Protein AF-A0A6M0GFT5-F1 (afdb_monomer_lite)

pLDDT: mean 82.62, std 20.11, range [36.19, 98.38]

Secondary structure (DSSP, 8-state):
---HHHHHHHHHHHHHHGGG-S------SPPPHHHHHHHHHHHHH--EEEEEES-TT------TTEEEEEEESS-HHHHHHH-GGGTTSPPPP-SEE--TTT-TTSPTT-BSEEE-TTTGGG-SSHHHHHHHHHHHBPP-------------

Foldseek 3Di:
DDDPVNVVVVVVVVVVVVPPDDDDDDDPDPQDPVLVVQAVVQAVQAADEEEEEPCFQPHRDHDPRYHYAYEYLDFPVVVCVVCVVCVVGDTDGHPYNDDQQARVVAAFQQGQAYHYPPNLVVDPDSPSSVVNRNRRHHDDDDDDDPPPPPDD

Radius of gyration: 19.19 Å; chains: 1; bounding box: 30×41×63 Å

Sequence (152 aa):
MTSILERVTKKVKHLVAQNEQSPQVESTTPISPEQALRRQIAWHYLSGKGIEIGALHSPLEVPPHAQVHYVDRLSVAELRKQYPELAEHELVEVDIIDDGETLPSMADASVDFVIANHMIEHCQDPIGTIEHHLRVLKPVRFCAKPESFAQL

Structure (mmCIF, N/CA/C/O backbone):
data_AF-A0A6M0GFT5-F1
#
_entry.id   AF-A0A6M0GFT5-F1
#
loop_
_atom_site.group_PDB
_atom_site.id
_atom_site.type_symbol
_atom_site.label_atom_id
_atom_site.label_alt_id
_atom_site.label_comp_id
_atom_site.label_asym_id
_atom_site.label_entity_id
_atom_site.label_seq_id
_atom_site.pdbx_PDB_ins_code
_atom_site.Cartn_x
_atom_site.Cartn_y
_atom_site.Cartn_z
_atom_site.occupancy
_atom_site.B_iso_or_equiv
_atom_site.auth_seq_id
_atom_site.auth_comp_id
_atom_site.auth_asym_id
_atom_site.auth_atom_id
_atom_site.pdbx_PDB_model_num
ATOM 1 N N . MET A 1 1 ? 11.704 2.380 42.121 1.00 48.12 1 MET A N 1
ATOM 2 C CA . MET A 1 1 ? 10.790 2.782 41.029 1.00 48.12 1 MET A CA 1
ATOM 3 C C . MET A 1 1 ? 11.476 2.513 39.695 1.00 48.12 1 MET A C 1
ATOM 5 O O . MET A 1 1 ? 12.151 3.387 39.177 1.00 48.12 1 MET A O 1
ATOM 9 N N . THR A 1 2 ? 11.382 1.281 39.194 1.00 50.88 2 THR A N 1
ATOM 10 C CA . THR A 1 2 ? 12.007 0.833 37.933 1.00 50.88 2 THR A CA 1
ATOM 11 C C . THR A 1 2 ? 11.430 1.627 36.758 1.00 50.88 2 THR A C 1
ATOM 13 O O . THR A 1 2 ? 10.204 1.730 36.650 1.00 50.88 2 THR A O 1
ATOM 16 N N . SER A 1 3 ? 12.290 2.226 35.929 1.00 60.84 3 SER A N 1
ATOM 17 C CA . SER A 1 3 ? 11.869 3.176 34.891 1.00 60.84 3 SER A CA 1
ATOM 18 C C . SER A 1 3 ? 11.075 2.470 33.787 1.00 60.84 3 SER A C 1
ATOM 20 O O . SER A 1 3 ? 11.249 1.275 33.537 1.00 60.84 3 SER A O 1
ATOM 22 N N . ILE A 1 4 ? 10.184 3.199 33.110 1.00 64.19 4 ILE A N 1
ATOM 23 C CA . ILE A 1 4 ? 9.417 2.690 31.957 1.00 64.19 4 ILE A CA 1
ATOM 24 C C . ILE A 1 4 ? 10.359 2.061 30.917 1.00 64.19 4 ILE A C 1
ATOM 26 O O . ILE A 1 4 ? 10.042 1.016 30.351 1.00 64.19 4 ILE A O 1
ATOM 30 N N . LEU A 1 5 ? 11.556 2.634 30.756 1.00 56.53 5 LEU A N 1
ATOM 31 C CA . LEU A 1 5 ? 12.598 2.147 29.860 1.00 56.53 5 LEU A CA 1
ATOM 32 C C . LEU A 1 5 ? 13.038 0.717 30.209 1.00 56.53 5 LEU A C 1
ATOM 34 O O . LEU A 1 5 ? 13.083 -0.146 29.343 1.00 56.53 5 LEU A O 1
ATOM 38 N N . GLU A 1 6 ? 13.276 0.419 31.486 1.00 59.53 6 GLU A N 1
ATOM 39 C CA . GLU A 1 6 ? 13.705 -0.916 31.927 1.00 59.53 6 GLU A CA 1
ATOM 40 C C . GLU A 1 6 ? 12.611 -1.976 31.736 1.00 59.53 6 GLU A C 1
ATOM 42 O O . GLU A 1 6 ? 12.907 -3.133 31.425 1.00 59.53 6 GLU A O 1
ATOM 47 N N . ARG A 1 7 ? 11.337 -1.586 31.874 1.00 68.56 7 ARG A N 1
ATOM 48 C CA . ARG A 1 7 ? 10.192 -2.476 31.622 1.00 68.56 7 ARG A CA 1
ATOM 49 C C . ARG A 1 7 ? 10.065 -2.820 30.142 1.00 68.56 7 ARG A C 1
ATOM 51 O O . ARG A 1 7 ? 9.839 -3.984 29.816 1.00 68.56 7 ARG A O 1
ATOM 58 N N . VAL A 1 8 ? 10.260 -1.837 29.263 1.00 62.53 8 VAL A N 1
ATOM 59 C CA . VAL A 1 8 ? 10.261 -2.036 27.807 1.00 62.53 8 VAL A CA 1
ATOM 60 C C . VAL A 1 8 ? 11.411 -2.958 27.403 1.00 62.53 8 VAL A C 1
ATOM 62 O O . VAL A 1 8 ? 11.171 -3.978 26.761 1.00 62.53 8 VAL A O 1
ATOM 65 N N . THR A 1 9 ? 12.634 -2.699 27.870 1.00 59.41 9 THR A N 1
ATOM 66 C CA . THR A 1 9 ? 13.812 -3.515 27.531 1.00 59.41 9 THR A CA 1
ATOM 67 C C . THR A 1 9 ? 13.670 -4.960 28.007 1.00 59.41 9 THR A C 1
ATOM 69 O O . THR A 1 9 ? 14.049 -5.895 27.302 1.00 59.41 9 THR A O 1
ATOM 72 N N . LYS A 1 10 ? 13.088 -5.175 29.193 1.00 65.31 10 LYS A N 1
ATOM 73 C CA . LYS A 1 10 ? 12.846 -6.522 29.724 1.00 65.31 10 LYS A CA 1
ATOM 74 C C . LYS A 1 10 ? 11.774 -7.267 28.927 1.00 65.31 10 LYS A C 1
ATOM 76 O O . LYS A 1 10 ? 11.928 -8.463 28.694 1.00 65.31 10 LYS A O 1
ATOM 81 N N . LYS A 1 11 ? 10.732 -6.566 28.467 1.00 68.38 11 LYS A N 1
ATOM 82 C CA . LYS A 1 11 ? 9.672 -7.139 27.626 1.00 68.38 11 LYS A CA 1
ATOM 83 C C . LYS A 1 11 ? 10.203 -7.518 26.243 1.00 68.38 11 LYS A C 1
ATOM 85 O O . LYS A 1 11 ? 9.937 -8.623 25.792 1.00 68.38 11 LYS A O 1
ATOM 90 N N . VAL A 1 12 ? 11.037 -6.670 25.637 1.00 63.59 12 VAL A N 1
ATOM 91 C CA . VAL A 1 12 ? 11.724 -6.967 24.368 1.00 63.59 12 VAL A CA 1
ATOM 92 C C . VAL A 1 12 ? 12.625 -8.197 24.508 1.00 63.59 12 VAL A C 1
ATOM 94 O O . VAL A 1 12 ? 12.509 -9.125 23.717 1.00 63.59 12 VAL A O 1
ATOM 97 N N . LYS A 1 13 ? 13.451 -8.278 25.560 1.00 66.81 13 LYS A N 1
ATOM 98 C CA . LYS A 1 13 ? 14.309 -9.454 25.807 1.00 66.81 13 LYS A CA 1
ATOM 99 C C . LYS A 1 13 ? 13.516 -10.743 26.035 1.00 66.81 13 LYS A C 1
ATOM 101 O O . LYS A 1 13 ? 13.944 -11.803 25.595 1.00 66.81 13 LYS A O 1
ATOM 106 N N . HIS A 1 14 ? 12.374 -10.661 26.716 1.00 59.31 14 HIS A N 1
ATOM 107 C CA . HIS A 1 14 ? 11.521 -11.823 26.959 1.00 59.31 14 HIS A CA 1
ATOM 108 C C . HIS A 1 14 ? 10.833 -12.315 25.679 1.00 59.31 14 HIS A C 1
ATOM 110 O O . HIS A 1 14 ? 10.796 -13.515 25.440 1.00 59.31 14 HIS A O 1
ATOM 116 N N . LEU A 1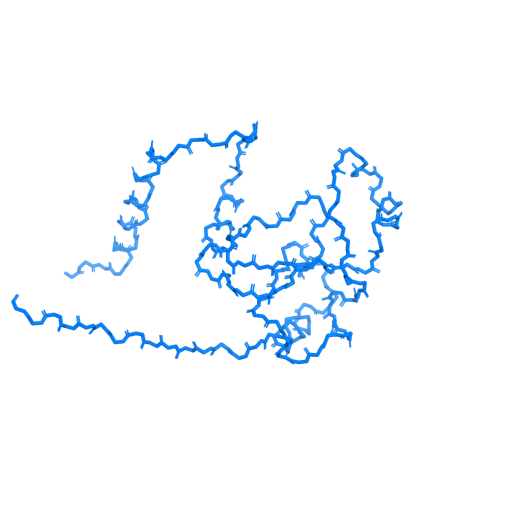 15 ? 10.366 -11.391 24.832 1.00 58.91 15 LEU A N 1
ATOM 117 C CA . LEU A 1 15 ? 9.774 -11.714 23.531 1.00 58.91 15 LEU A CA 1
ATOM 118 C C . LEU A 1 15 ? 10.795 -12.367 22.586 1.00 58.91 15 LEU A C 1
ATOM 120 O O . LEU A 1 15 ? 10.449 -13.302 21.875 1.00 58.91 15 LEU A O 1
ATOM 124 N N . VAL A 1 16 ? 12.061 -11.935 22.632 1.00 59.28 16 VAL A N 1
ATOM 125 C CA . VAL A 1 16 ? 13.157 -12.563 21.871 1.00 59.28 16 VAL A CA 1
ATOM 126 C C . VAL A 1 16 ? 13.434 -13.993 22.351 1.00 59.28 16 VAL A C 1
ATOM 128 O O . VAL A 1 16 ? 13.632 -14.879 21.528 1.00 59.28 16 VAL A O 1
ATOM 131 N N . ALA A 1 17 ? 13.395 -14.249 23.663 1.00 55.88 17 ALA A N 1
ATOM 132 C CA . ALA A 1 17 ? 13.663 -15.577 24.227 1.00 55.88 17 ALA A CA 1
ATOM 133 C C . ALA A 1 17 ? 12.550 -16.609 23.957 1.00 55.88 17 ALA A C 1
ATOM 135 O O . ALA A 1 17 ? 12.805 -17.807 23.984 1.00 55.88 17 ALA A O 1
ATOM 136 N N . GLN A 1 18 ? 11.317 -16.167 23.694 1.00 48.72 18 GLN A N 1
ATOM 137 C CA . GLN A 1 18 ? 10.188 -17.055 23.376 1.00 48.72 18 GLN A CA 1
ATOM 138 C C . GLN A 1 18 ? 10.141 -17.473 21.895 1.00 48.72 18 GLN A C 1
ATOM 140 O O . GLN A 1 18 ? 9.307 -18.291 21.513 1.00 48.72 18 GLN A O 1
ATOM 145 N N . ASN A 1 19 ? 11.045 -16.942 21.065 1.00 50.31 19 ASN A N 1
ATOM 146 C CA . ASN A 1 19 ? 11.055 -17.132 19.614 1.00 50.31 19 ASN A CA 1
ATOM 147 C C . ASN A 1 19 ? 11.774 -18.420 19.151 1.00 50.31 19 ASN A C 1
ATOM 149 O O . ASN A 1 19 ? 11.856 -18.677 17.955 1.00 50.31 19 ASN A O 1
ATOM 153 N N . GLU A 1 20 ? 12.291 -19.244 20.072 1.00 47.38 20 GLU A N 1
ATOM 154 C CA . GLU A 1 20 ? 12.987 -20.501 19.737 1.00 47.38 20 GLU A CA 1
ATOM 155 C C . GLU A 1 20 ? 12.046 -21.712 19.559 1.00 47.38 20 GLU A C 1
ATOM 157 O O . GLU A 1 20 ? 12.498 -22.788 19.176 1.00 47.38 20 GLU A O 1
ATOM 162 N N . GLN A 1 21 ? 10.737 -21.575 19.814 1.00 41.62 21 GLN A N 1
ATOM 163 C CA . GLN A 1 21 ? 9.792 -22.707 19.858 1.00 41.62 21 GLN A CA 1
ATOM 164 C C . GLN A 1 21 ? 8.529 -22.492 19.016 1.00 41.62 21 GLN A C 1
ATOM 166 O O . GLN A 1 21 ? 7.407 -22.625 19.500 1.00 41.62 21 GLN A O 1
ATOM 171 N N . SER A 1 22 ? 8.687 -22.194 17.727 1.00 37.44 22 SER A N 1
ATOM 172 C CA . SER A 1 22 ? 7.585 -22.288 16.759 1.00 37.44 22 SER A CA 1
ATOM 173 C C . SER A 1 22 ? 7.998 -23.107 15.529 1.00 37.44 22 SER A C 1
ATOM 175 O O . SER A 1 22 ? 9.134 -22.971 15.067 1.00 37.44 22 SER A O 1
ATOM 177 N N . PRO A 1 23 ? 7.118 -23.997 15.029 1.00 36.19 23 PRO A N 1
ATOM 178 C CA . PRO A 1 23 ? 7.438 -24.920 13.948 1.00 36.19 23 PRO A CA 1
ATOM 179 C C . PRO A 1 23 ? 7.657 -24.165 12.633 1.00 36.19 23 PRO A C 1
ATOM 181 O O . PRO A 1 23 ? 6.860 -23.318 12.237 1.00 36.19 23 PRO A O 1
ATOM 184 N N . GLN A 1 24 ? 8.779 -24.488 11.997 1.00 38.16 24 GLN A N 1
ATOM 185 C CA . GLN A 1 24 ? 9.322 -23.858 10.799 1.00 38.16 24 GLN A CA 1
ATOM 186 C C . GLN A 1 24 ? 8.521 -24.286 9.559 1.00 38.16 24 GLN A C 1
ATOM 188 O O . GLN A 1 24 ? 8.398 -25.480 9.289 1.00 38.16 24 GLN A O 1
ATOM 193 N N . VAL A 1 25 ? 8.014 -23.318 8.794 1.00 43.84 25 VAL A N 1
ATOM 194 C CA . VAL A 1 25 ? 7.619 -23.509 7.391 1.00 43.84 25 VAL A CA 1
ATOM 195 C C . VAL A 1 25 ? 8.651 -22.760 6.549 1.00 43.84 25 VAL A C 1
ATOM 197 O O . VAL A 1 25 ? 8.912 -21.583 6.782 1.00 43.84 25 VAL A O 1
ATOM 200 N N . GLU A 1 26 ? 9.300 -23.497 5.652 1.00 40.78 26 GLU A N 1
ATOM 201 C CA . GLU A 1 26 ? 10.516 -23.130 4.920 1.00 40.78 26 GLU A CA 1
ATOM 202 C C . GLU A 1 26 ? 10.294 -22.031 3.866 1.00 40.78 26 GLU A C 1
ATOM 204 O O . GLU A 1 26 ? 9.628 -22.245 2.856 1.00 40.78 26 GLU A O 1
ATOM 209 N N . SER A 1 27 ? 10.959 -20.889 4.056 1.00 38.62 27 SER A N 1
ATOM 210 C CA . SER A 1 27 ? 11.411 -20.001 2.977 1.00 38.62 27 SER A CA 1
ATOM 211 C C . SER A 1 27 ? 12.890 -19.672 3.218 1.00 38.62 27 SER A C 1
ATOM 213 O O . SER A 1 27 ? 13.253 -19.160 4.275 1.00 38.62 27 SER A O 1
ATOM 215 N N . THR A 1 28 ? 13.757 -20.014 2.268 1.00 47.88 28 THR A N 1
ATOM 216 C CA . THR A 1 28 ? 15.213 -20.205 2.431 1.00 47.88 28 THR A CA 1
ATOM 217 C C . THR A 1 28 ? 16.082 -18.937 2.435 1.00 47.88 28 THR A C 1
ATOM 219 O O . THR A 1 28 ? 17.268 -19.017 2.117 1.00 47.88 28 THR A O 1
ATOM 222 N N . THR A 1 29 ? 15.558 -17.775 2.826 1.00 55.62 29 THR A N 1
ATOM 223 C CA . THR A 1 29 ? 16.362 -16.544 2.940 1.00 55.62 29 THR A CA 1
ATOM 224 C C . THR A 1 29 ? 16.257 -15.993 4.361 1.00 55.62 29 THR A C 1
ATOM 226 O O . THR A 1 29 ? 15.140 -15.785 4.836 1.00 55.62 29 THR A O 1
ATOM 229 N N 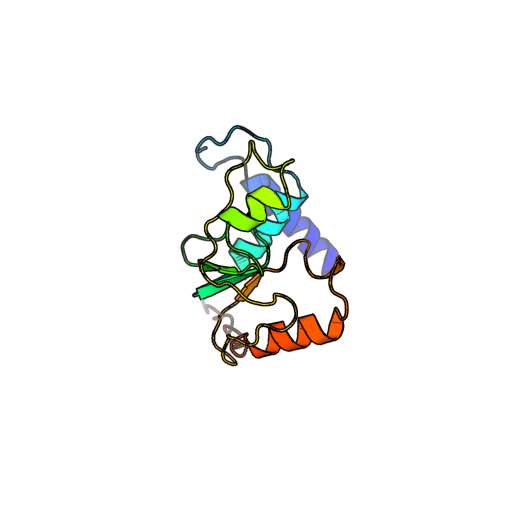. PRO A 1 30 ? 17.376 -15.755 5.075 1.00 68.44 30 PRO A N 1
ATOM 230 C CA . PRO A 1 30 ? 17.314 -15.142 6.393 1.00 68.44 30 PRO A CA 1
ATOM 231 C C . PRO A 1 30 ? 16.717 -13.736 6.274 1.00 68.44 30 PRO A C 1
ATOM 233 O O . PRO A 1 30 ? 17.283 -12.860 5.623 1.00 68.44 30 PRO A O 1
ATOM 236 N N . ILE A 1 31 ? 15.553 -13.553 6.896 1.00 74.25 31 ILE A N 1
ATOM 237 C CA . ILE A 1 31 ? 14.815 -12.290 6.946 1.00 74.25 31 ILE A CA 1
ATOM 238 C C . ILE A 1 31 ? 15.717 -11.231 7.592 1.00 74.25 31 ILE A C 1
ATOM 240 O O . ILE A 1 31 ? 16.291 -11.469 8.661 1.00 74.25 31 ILE A O 1
ATOM 244 N N . SER A 1 32 ? 15.858 -10.060 6.967 1.00 86.25 32 SER A N 1
ATOM 245 C CA . SER A 1 32 ? 16.659 -8.981 7.553 1.00 86.25 32 SER A CA 1
ATOM 246 C C . SER A 1 32 ? 16.027 -8.493 8.870 1.00 86.25 32 SER A C 1
ATOM 248 O O . SER A 1 32 ? 14.805 -8.573 9.036 1.00 86.25 32 SER A O 1
ATOM 250 N N . PRO A 1 33 ? 16.803 -7.943 9.827 1.00 86.75 33 PRO A N 1
ATOM 251 C CA . PRO A 1 33 ? 16.233 -7.384 11.057 1.00 86.75 33 PRO A CA 1
ATOM 252 C C . PRO A 1 33 ? 15.153 -6.324 10.796 1.00 86.75 33 PRO A C 1
ATOM 254 O O . PRO A 1 33 ? 14.177 -6.230 11.537 1.00 86.75 33 PRO A O 1
ATOM 257 N N . GLU A 1 34 ? 15.309 -5.553 9.720 1.00 86.06 34 GLU A N 1
ATOM 258 C CA . GLU A 1 34 ? 14.325 -4.573 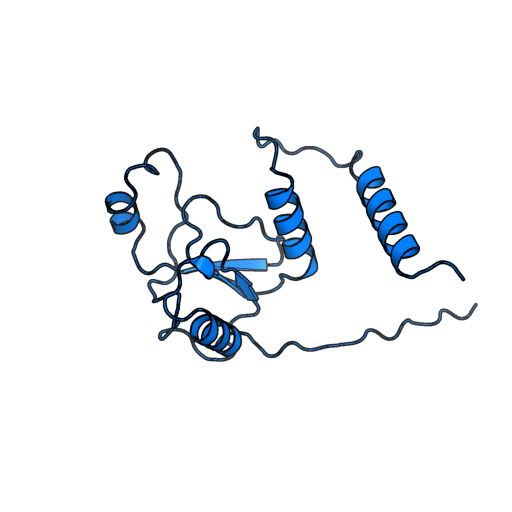9.272 1.00 86.06 34 GLU A CA 1
ATOM 259 C C . GLU A 1 34 ? 13.029 -5.239 8.799 1.00 86.06 34 GLU A C 1
ATOM 261 O O . GLU A 1 34 ? 11.948 -4.862 9.252 1.00 86.06 34 GLU A O 1
ATOM 266 N N . GLN A 1 35 ? 13.121 -6.257 7.940 1.00 86.19 35 GLN A N 1
ATOM 267 C CA . GLN A 1 35 ? 11.958 -7.012 7.467 1.00 86.19 35 GLN A CA 1
ATOM 268 C C . GLN A 1 35 ? 11.225 -7.689 8.634 1.00 86.19 35 GLN A C 1
ATOM 270 O O . GLN A 1 35 ? 9.999 -7.622 8.720 1.00 86.19 35 GLN A O 1
ATOM 275 N N . ALA A 1 36 ? 11.966 -8.260 9.589 1.00 89.12 36 ALA A N 1
ATOM 276 C CA . ALA A 1 36 ? 11.396 -8.862 10.791 1.00 89.12 36 ALA A CA 1
ATOM 277 C C . ALA A 1 36 ? 10.648 -7.831 11.655 1.00 89.12 36 ALA A C 1
ATOM 279 O O . ALA A 1 36 ? 9.549 -8.111 12.141 1.00 89.12 36 ALA A O 1
ATOM 280 N N . LEU A 1 37 ? 11.203 -6.625 11.813 1.00 91.75 37 LEU A N 1
ATOM 281 C CA . LEU A 1 37 ? 10.552 -5.539 12.546 1.00 91.75 37 LEU A CA 1
ATOM 282 C C . LEU A 1 37 ? 9.286 -5.051 11.832 1.00 91.75 37 LEU A C 1
ATOM 284 O O . LEU A 1 37 ? 8.249 -4.901 12.477 1.00 91.75 37 LEU A O 1
ATOM 288 N N . ARG A 1 38 ? 9.343 -4.838 10.512 1.00 91.56 38 ARG A N 1
ATOM 289 C CA . ARG A 1 38 ? 8.171 -4.437 9.716 1.00 91.56 38 ARG A CA 1
ATOM 290 C C . ARG A 1 38 ? 7.050 -5.457 9.838 1.00 91.56 38 ARG A C 1
ATOM 292 O O . ARG A 1 38 ? 5.920 -5.077 10.128 1.00 91.56 38 ARG A O 1
ATOM 299 N N . ARG A 1 39 ? 7.376 -6.745 9.728 1.00 91.94 39 ARG A N 1
ATOM 300 C CA . ARG A 1 39 ? 6.435 -7.850 9.935 1.00 91.94 39 ARG A CA 1
ATOM 301 C C . ARG A 1 39 ? 5.826 -7.830 11.337 1.00 91.94 39 ARG A C 1
ATOM 303 O O . ARG A 1 39 ? 4.621 -7.993 11.487 1.00 91.94 39 ARG A O 1
ATOM 310 N N . GLN A 1 40 ? 6.625 -7.587 12.376 1.00 92.31 40 GLN A N 1
ATOM 311 C CA . GLN A 1 40 ? 6.121 -7.496 13.749 1.00 92.31 40 GLN A CA 1
ATOM 312 C C . GLN A 1 40 ? 5.160 -6.311 13.943 1.00 92.31 40 GLN A C 1
ATOM 314 O O . GLN A 1 40 ? 4.131 -6.458 14.605 1.00 92.31 40 GLN A O 1
ATOM 319 N N . ILE A 1 41 ? 5.482 -5.146 13.375 1.00 91.81 41 ILE A N 1
ATOM 320 C CA . ILE A 1 41 ? 4.608 -3.964 13.392 1.00 91.81 41 ILE A CA 1
ATOM 321 C C . ILE A 1 41 ? 3.317 -4.277 12.630 1.00 91.81 41 ILE A C 1
ATOM 323 O O . ILE A 1 41 ? 2.229 -4.062 13.165 1.00 91.81 41 ILE A O 1
ATOM 327 N N . ALA A 1 42 ? 3.428 -4.859 11.434 1.00 91.81 42 ALA A N 1
ATOM 328 C CA . ALA A 1 42 ? 2.289 -5.267 10.623 1.00 91.81 42 ALA A CA 1
ATOM 329 C C . ALA A 1 42 ? 1.337 -6.173 11.413 1.00 91.81 42 ALA A C 1
ATOM 331 O O . ALA A 1 42 ? 0.139 -5.914 11.485 1.00 91.81 42 ALA A O 1
ATOM 332 N N . TRP A 1 43 ? 1.887 -7.174 12.100 1.00 93.19 43 TRP A N 1
ATOM 333 C CA . TRP A 1 43 ? 1.124 -8.128 12.904 1.00 93.19 43 TRP A CA 1
ATOM 334 C C . TRP A 1 43 ? 0.361 -7.502 14.075 1.00 93.19 43 TRP A C 1
ATOM 336 O O . TRP A 1 43 ? -0.612 -8.077 14.559 1.00 93.19 43 TRP A O 1
ATOM 346 N N . HIS A 1 44 ? 0.825 -6.356 14.577 1.00 91.50 44 HIS A N 1
ATOM 347 C CA . HIS A 1 44 ? 0.210 -5.689 15.720 1.00 91.50 44 HIS A CA 1
ATOM 348 C C . HIS A 1 44 ? -0.850 -4.663 15.314 1.00 91.50 44 HIS A C 1
ATOM 350 O O . HIS A 1 44 ? -1.809 -4.460 16.059 1.00 91.50 44 HIS A O 1
ATOM 356 N N . TYR A 1 45 ? -0.666 -4.008 14.165 1.00 92.25 45 TYR A N 1
ATOM 357 C CA . TYR A 1 45 ? -1.458 -2.838 13.783 1.00 92.25 45 TYR A CA 1
ATOM 358 C C . TYR A 1 45 ? -2.336 -3.039 12.548 1.00 92.25 45 TYR A C 1
ATOM 360 O O . TYR A 1 45 ? -3.318 -2.313 12.405 1.00 92.25 45 TYR A O 1
ATOM 368 N N . LEU A 1 46 ? -2.024 -3.991 11.665 1.00 94.44 46 LEU A N 1
ATOM 369 C CA . LEU A 1 46 ? -2.782 -4.181 10.429 1.00 94.44 46 LEU A CA 1
ATOM 370 C C . LEU A 1 46 ? -3.892 -5.206 10.621 1.00 94.44 46 LEU A C 1
ATOM 372 O O . LEU A 1 46 ? -3.663 -6.334 11.047 1.00 94.44 46 LEU A O 1
ATOM 376 N N . SER A 1 47 ? -5.110 -4.803 10.280 1.00 94.81 47 SER A N 1
ATOM 377 C CA . SER A 1 47 ? -6.301 -5.644 10.306 1.00 94.81 47 SER A CA 1
ATOM 378 C C . SER A 1 47 ? -7.352 -5.061 9.367 1.00 94.81 47 SER A C 1
ATOM 380 O O . SER A 1 47 ? -7.401 -3.847 9.175 1.00 94.81 47 SER A O 1
ATOM 382 N N . GLY A 1 48 ? -8.201 -5.908 8.785 1.00 95.94 48 GLY A N 1
ATOM 383 C CA . GLY A 1 48 ? -9.218 -5.470 7.828 1.00 95.94 48 GLY A CA 1
ATOM 384 C C . GLY A 1 48 ? -8.676 -5.373 6.403 1.00 95.94 48 GLY A C 1
ATOM 385 O O . GLY A 1 48 ? -7.875 -6.208 5.991 1.00 95.94 48 GLY A O 1
ATOM 386 N N . LYS A 1 49 ? -9.150 -4.398 5.626 1.00 97.62 49 LYS A N 1
ATOM 387 C CA . LYS A 1 49 ? -8.808 -4.228 4.207 1.00 97.62 49 LYS A CA 1
ATOM 388 C C . LYS A 1 49 ? -8.002 -2.957 4.002 1.00 97.62 49 LYS A C 1
ATOM 390 O O . LYS A 1 49 ? -8.483 -1.875 4.331 1.00 97.62 49 LYS A O 1
ATOM 395 N N . GLY A 1 50 ? -6.822 -3.072 3.419 1.00 97.69 50 GLY A N 1
ATOM 396 C CA . GLY A 1 50 ? -5.954 -1.938 3.144 1.00 97.69 50 GLY A CA 1
ATOM 397 C C . GLY A 1 50 ? -5.292 -2.016 1.783 1.00 97.69 50 GLY A C 1
ATOM 398 O O . GLY A 1 50 ? -5.577 -2.907 0.983 1.00 97.69 50 GLY A O 1
ATOM 399 N N . ILE A 1 51 ? -4.414 -1.052 1.540 1.00 98.25 51 ILE A N 1
ATOM 400 C CA . ILE A 1 51 ? -3.618 -0.970 0.317 1.00 98.25 51 ILE A CA 1
ATOM 401 C C . ILE A 1 51 ? -2.128 -1.022 0.628 1.00 98.25 51 ILE A C 1
ATOM 403 O O . ILE A 1 51 ? -1.696 -0.578 1.695 1.00 98.25 51 ILE A O 1
ATOM 407 N N . GLU A 1 52 ? -1.347 -1.515 -0.324 1.00 98.19 52 GLU A N 1
ATOM 408 C CA . GLU A 1 52 ? 0.100 -1.326 -0.369 1.00 98.19 52 GLU A CA 1
ATOM 409 C C . GLU A 1 52 ? 0.480 -0.641 -1.680 1.00 98.19 52 GLU A C 1
ATOM 411 O O . GLU A 1 52 ? 0.142 -1.116 -2.763 1.00 98.19 52 GLU A O 1
ATOM 416 N N . ILE A 1 53 ? 1.158 0.497 -1.565 1.00 98.06 53 ILE A N 1
ATOM 417 C CA . ILE A 1 53 ? 1.555 1.336 -2.693 1.00 98.06 53 ILE A CA 1
ATOM 418 C C . ILE A 1 53 ? 2.989 0.974 -3.078 1.00 98.06 53 ILE A C 1
ATOM 420 O O . ILE A 1 53 ? 3.887 1.043 -2.240 1.00 98.06 53 ILE A O 1
ATOM 424 N N . GLY A 1 54 ? 3.205 0.606 -4.342 1.00 95.88 54 GLY A N 1
ATOM 425 C CA . GLY A 1 54 ? 4.539 0.326 -4.881 1.00 95.88 54 GLY A CA 1
ATOM 426 C C . GLY A 1 54 ? 5.188 -0.957 -4.347 1.00 95.88 54 GLY A C 1
ATOM 427 O O . GLY A 1 54 ? 6.405 -1.008 -4.192 1.00 95.88 54 GLY A O 1
ATOM 428 N N . ALA A 1 55 ? 4.399 -2.001 -4.064 1.00 95.38 55 ALA A N 1
ATOM 429 C CA . ALA A 1 55 ? 4.891 -3.272 -3.510 1.00 95.38 55 ALA A CA 1
ATOM 430 C C . ALA A 1 55 ? 5.933 -3.989 -4.396 1.00 95.38 55 ALA A C 1
ATOM 432 O O . ALA A 1 55 ? 6.860 -4.627 -3.886 1.00 95.38 55 ALA A O 1
ATOM 433 N N . LEU A 1 56 ? 5.785 -3.894 -5.725 1.00 95.12 56 LEU A N 1
ATOM 434 C CA . LEU A 1 56 ? 6.658 -4.528 -6.719 1.00 95.12 56 LEU A CA 1
ATOM 435 C C . LEU A 1 56 ? 6.941 -6.009 -6.391 1.00 95.12 56 LEU A C 1
ATOM 437 O O . LEU A 1 56 ? 6.023 -6.822 -6.368 1.00 95.12 56 LEU A O 1
ATOM 441 N N . HIS A 1 57 ? 8.208 -6.369 -6.168 1.00 94.38 57 HIS A N 1
ATOM 442 C CA . HIS A 1 57 ? 8.649 -7.737 -5.877 1.00 94.38 57 HIS A CA 1
ATOM 443 C C . HIS A 1 57 ? 8.810 -8.041 -4.384 1.00 94.38 57 HIS A C 1
ATOM 445 O O . HIS A 1 57 ? 9.207 -9.147 -4.018 1.00 94.38 57 HIS A O 1
ATOM 451 N N . SER A 1 58 ? 8.585 -7.057 -3.513 1.00 93.88 58 SER A N 1
ATOM 452 C CA . SER A 1 58 ? 8.859 -7.177 -2.081 1.00 93.88 58 SER A CA 1
ATOM 453 C C . SER A 1 58 ? 7.680 -6.658 -1.248 1.00 93.88 58 SER A C 1
ATOM 455 O O . SER A 1 58 ? 7.876 -5.742 -0.441 1.00 93.88 58 SER A O 1
ATOM 457 N N . PRO A 1 59 ? 6.472 -7.235 -1.412 1.00 95.56 59 PRO A N 1
ATOM 458 C CA . PRO A 1 59 ? 5.313 -6.860 -0.609 1.00 95.56 59 PRO A CA 1
ATOM 459 C C . PRO A 1 59 ? 5.567 -7.104 0.881 1.00 95.56 59 PRO A C 1
ATOM 461 O O . PRO A 1 59 ? 6.281 -8.037 1.270 1.00 95.56 59 PRO A O 1
ATOM 464 N N . LEU A 1 60 ? 4.956 -6.287 1.735 1.00 95.12 60 LEU A N 1
ATOM 465 C CA . LEU A 1 60 ? 5.011 -6.492 3.175 1.00 95.12 60 LEU A CA 1
ATOM 466 C C . LEU A 1 60 ? 4.252 -7.765 3.563 1.00 95.12 60 LEU A C 1
ATOM 468 O O . LEU A 1 60 ? 3.073 -7.926 3.256 1.00 95.12 60 LEU A O 1
ATOM 472 N N . GLU A 1 61 ? 4.897 -8.650 4.323 1.00 94.25 61 GLU A N 1
ATOM 473 C CA . GLU A 1 61 ? 4.197 -9.781 4.929 1.00 94.25 61 GLU A CA 1
ATOM 474 C C . GLU A 1 61 ? 3.209 -9.273 5.995 1.00 94.25 61 GLU A C 1
ATOM 476 O O . GLU A 1 61 ? 3.604 -8.712 7.025 1.00 94.25 61 GLU A O 1
ATOM 481 N N . VAL A 1 62 ? 1.914 -9.473 5.743 1.00 94.12 62 VAL A N 1
ATOM 482 C CA . VAL A 1 62 ? 0.808 -9.042 6.611 1.00 94.12 62 VAL A CA 1
ATOM 483 C C . VAL A 1 62 ? 0.161 -10.224 7.345 1.00 94.12 62 VAL A C 1
ATOM 485 O O . VAL A 1 62 ? 0.271 -11.370 6.902 1.00 94.12 62 VAL A O 1
ATOM 488 N N . PRO A 1 63 ? -0.545 -9.989 8.469 1.00 94.81 63 PRO A N 1
ATOM 489 C CA . PRO A 1 63 ? -1.284 -11.053 9.135 1.00 94.81 63 PRO A CA 1
ATOM 490 C C . PRO A 1 63 ? -2.440 -11.620 8.295 1.00 94.81 63 PRO A C 1
ATOM 492 O O . PRO A 1 63 ? -3.067 -10.875 7.550 1.00 94.81 63 PRO A O 1
ATOM 495 N N . PRO A 1 64 ? -2.835 -12.898 8.490 1.00 94.19 64 PRO A N 1
ATOM 496 C CA . PRO A 1 64 ? -3.924 -13.544 7.743 1.00 94.19 64 PRO A CA 1
ATOM 497 C C . PRO A 1 64 ? -5.293 -12.858 7.835 1.00 94.19 64 PRO A C 1
ATOM 499 O O . PRO A 1 64 ? -6.194 -13.163 7.062 1.00 94.19 64 PRO A O 1
ATOM 502 N N . HIS A 1 65 ? -5.484 -11.983 8.824 1.00 93.69 65 HIS A N 1
ATOM 503 C CA . HIS A 1 65 ? -6.712 -11.210 9.020 1.00 93.69 65 HIS A CA 1
ATOM 504 C C . HIS A 1 65 ? -6.648 -9.804 8.395 1.00 93.69 65 HIS A C 1
ATOM 506 O O . HIS A 1 65 ? -7.581 -9.016 8.563 1.00 93.69 65 HIS A O 1
ATOM 512 N N . ALA A 1 66 ? -5.558 -9.486 7.697 1.00 96.69 66 ALA A N 1
ATOM 513 C CA . ALA A 1 66 ? -5.407 -8.304 6.870 1.00 96.69 66 ALA A CA 1
ATOM 514 C C . ALA A 1 66 ? -5.431 -8.713 5.389 1.00 96.69 66 ALA A C 1
ATOM 516 O O . ALA A 1 66 ? -4.774 -9.667 4.981 1.00 96.69 66 ALA A O 1
ATOM 517 N N . GLN A 1 67 ? -6.196 -7.982 4.587 1.00 97.56 67 GLN A N 1
ATOM 518 C CA . GLN A 1 67 ? -6.255 -8.121 3.137 1.00 97.56 67 GLN A CA 1
ATOM 519 C C . GLN A 1 67 ? -5.632 -6.878 2.504 1.00 97.56 67 GLN A C 1
ATOM 521 O O . GLN A 1 67 ? -6.019 -5.761 2.849 1.00 97.56 67 GLN A O 1
ATOM 526 N N . VAL A 1 68 ? -4.692 -7.079 1.584 1.00 98.06 68 VAL A N 1
ATOM 527 C CA . VAL A 1 68 ? -3.978 -6.009 0.878 1.00 98.06 68 VAL A CA 1
ATOM 528 C C . VAL A 1 68 ? -4.425 -5.997 -0.576 1.00 98.06 68 VAL A C 1
ATOM 530 O O . VAL A 1 68 ? -4.497 -7.057 -1.192 1.00 98.06 68 VAL A O 1
ATOM 533 N N . HIS A 1 69 ? -4.731 -4.813 -1.100 1.00 98.25 69 HIS A N 1
ATOM 534 C CA . HIS A 1 69 ? -4.776 -4.554 -2.537 1.00 98.25 69 HIS A CA 1
ATOM 535 C C . HIS A 1 69 ? -3.551 -3.739 -2.950 1.00 98.25 69 HIS A C 1
ATOM 537 O O . HIS A 1 69 ? -3.151 -2.810 -2.243 1.00 98.25 69 HIS A O 1
ATOM 543 N N . TYR A 1 70 ? -2.967 -4.060 -4.093 1.00 98.38 70 TYR A N 1
ATOM 544 C CA . TYR A 1 70 ? -1.749 -3.423 -4.569 1.00 98.38 70 TYR A CA 1
ATOM 545 C C . TYR A 1 70 ? -2.058 -2.247 -5.491 1.00 98.38 70 TYR A C 1
ATOM 547 O O . TYR A 1 70 ? -2.815 -2.370 -6.457 1.00 98.38 70 TYR A O 1
ATOM 555 N N . VAL A 1 71 ? -1.456 -1.101 -5.178 1.00 98.19 71 VAL A N 1
ATOM 556 C CA . VAL A 1 71 ? -1.588 0.145 -5.934 1.00 98.19 71 VAL A CA 1
ATOM 557 C C . VAL A 1 71 ? -0.249 0.475 -6.575 1.00 98.19 71 VAL A C 1
ATOM 559 O O . VAL A 1 71 ? 0.778 0.521 -5.897 1.00 98.19 71 VAL A O 1
ATOM 562 N N . ASP A 1 72 ? -0.259 0.751 -7.871 1.00 97.50 72 ASP A N 1
ATOM 563 C CA . ASP A 1 72 ? 0.892 1.301 -8.582 1.00 97.50 72 ASP A CA 1
ATOM 564 C C . ASP A 1 72 ? 0.405 2.236 -9.694 1.00 97.50 72 ASP A C 1
ATOM 566 O O . ASP A 1 72 ? -0.728 2.137 -10.155 1.00 97.50 72 ASP A O 1
ATOM 570 N N . ARG A 1 73 ? 1.260 3.140 -10.165 1.00 96.44 73 ARG A N 1
ATOM 571 C CA . ARG A 1 73 ? 0.937 4.036 -11.283 1.00 96.44 73 ARG A CA 1
ATOM 572 C C . ARG A 1 73 ? 0.964 3.340 -12.643 1.00 96.44 73 ARG A C 1
ATOM 574 O O . ARG A 1 73 ? 0.573 3.944 -13.639 1.00 96.44 73 ARG A O 1
ATOM 581 N N . LEU A 1 74 ? 1.482 2.114 -12.710 1.00 96.56 74 LEU A N 1
ATOM 582 C CA . LEU A 1 74 ? 1.638 1.332 -13.933 1.00 96.56 74 LEU A CA 1
ATOM 583 C C . LEU A 1 74 ? 1.141 -0.102 -13.750 1.00 96.56 74 LEU A C 1
ATOM 585 O O . LEU A 1 74 ? 1.224 -0.673 -12.668 1.00 96.56 74 LEU A O 1
ATOM 589 N N . SER A 1 75 ? 0.695 -0.723 -14.842 1.00 97.31 75 SER A N 1
ATOM 590 C CA . SER A 1 75 ? 0.435 -2.167 -14.862 1.00 97.31 75 SER A CA 1
ATOM 591 C C . SER A 1 75 ? 1.732 -2.977 -14.730 1.00 97.31 75 SER A C 1
ATOM 593 O O . SER A 1 75 ? 2.809 -2.502 -15.096 1.00 97.31 75 SER A O 1
ATOM 595 N N . VAL A 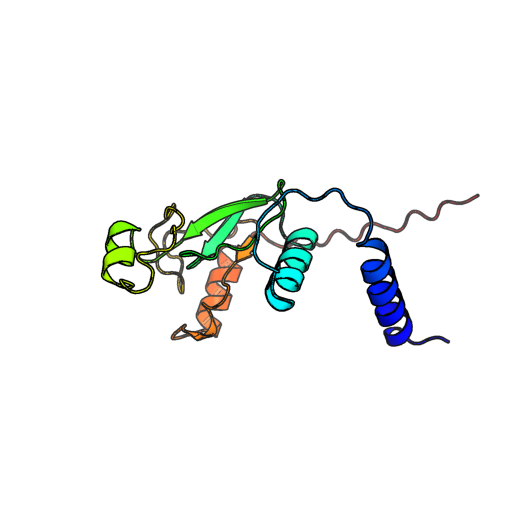1 76 ? 1.643 -4.250 -14.322 1.00 95.62 76 VAL A N 1
ATOM 596 C CA . VAL A 1 76 ? 2.806 -5.163 -14.263 1.00 95.62 76 VAL A CA 1
ATOM 597 C C . VAL A 1 76 ? 3.571 -5.192 -15.591 1.00 95.62 76 VAL A C 1
ATOM 599 O O . VAL A 1 76 ? 4.799 -5.132 -15.608 1.00 95.62 76 VAL A O 1
ATOM 602 N N . ALA A 1 77 ? 2.865 -5.215 -16.725 1.00 96.06 77 ALA A N 1
ATOM 603 C CA . ALA A 1 77 ? 3.486 -5.227 -18.049 1.00 96.06 77 ALA A CA 1
ATOM 604 C C . ALA A 1 77 ? 4.321 -3.966 -18.341 1.00 96.06 77 ALA A C 1
ATOM 606 O O . ALA A 1 77 ? 5.327 -4.034 -19.050 1.00 96.06 77 ALA A O 1
ATOM 607 N N . GLU A 1 78 ? 3.913 -2.812 -17.821 1.00 97.00 78 GLU A N 1
ATOM 608 C CA . GLU A 1 78 ? 4.645 -1.553 -17.954 1.00 97.00 78 GLU A CA 1
ATOM 609 C C . GLU A 1 78 ? 5.778 -1.459 -16.928 1.00 97.00 78 GLU A C 1
ATOM 611 O O . GLU A 1 78 ? 6.888 -1.067 -17.288 1.00 97.00 78 GLU A O 1
ATOM 616 N N . LEU A 1 79 ? 5.551 -1.918 -15.694 1.00 95.75 79 LEU A N 1
ATOM 617 C CA . LEU A 1 79 ? 6.574 -2.014 -14.651 1.00 95.75 79 LEU A CA 1
ATOM 618 C C . LEU A 1 79 ? 7.753 -2.885 -15.088 1.00 95.75 79 LEU A C 1
ATOM 620 O O . LEU A 1 79 ? 8.901 -2.499 -14.896 1.00 95.75 79 LEU A O 1
ATOM 624 N N . ARG A 1 80 ? 7.498 -4.003 -15.777 1.00 95.00 80 ARG A N 1
ATOM 625 C CA . ARG A 1 80 ? 8.553 -4.859 -16.353 1.00 95.00 80 ARG A CA 1
ATOM 626 C C . ARG A 1 80 ? 9.419 -4.151 -17.390 1.00 95.00 80 ARG A C 1
ATOM 628 O O . ARG A 1 80 ? 10.589 -4.490 -17.532 1.00 95.00 80 ARG A O 1
ATOM 635 N N . LYS A 1 81 ? 8.862 -3.188 -18.129 1.00 96.12 81 LYS A N 1
ATOM 636 C CA . LYS A 1 81 ? 9.633 -2.371 -19.080 1.00 96.12 81 LYS A CA 1
ATOM 637 C C . LYS A 1 81 ? 10.445 -1.304 -18.360 1.00 96.12 81 LYS A C 1
ATOM 639 O O . LYS A 1 81 ? 11.532 -0.969 -18.815 1.00 96.12 81 LYS A O 1
ATOM 644 N N . GLN A 1 82 ? 9.895 -0.754 -17.280 1.00 95.81 82 GLN A N 1
ATOM 645 C CA . GLN A 1 82 ? 10.534 0.310 -16.519 1.00 95.81 82 GLN A CA 1
ATOM 646 C C . GLN A 1 82 ? 11.671 -0.201 -15.627 1.00 95.81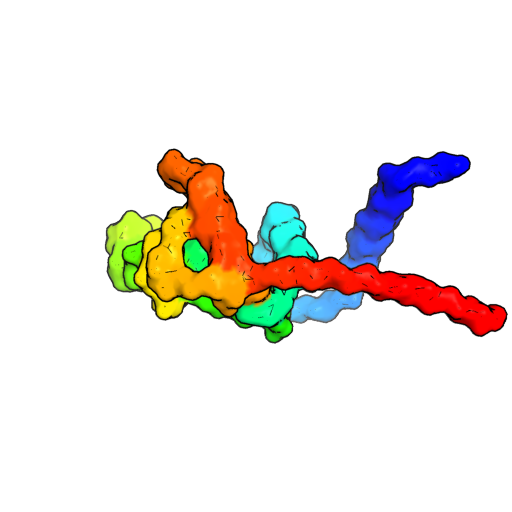 82 GLN A C 1
ATOM 648 O O . GLN A 1 82 ? 12.675 0.490 -15.496 1.00 95.81 82 GLN A O 1
ATOM 653 N N . TYR A 1 83 ? 11.514 -1.399 -15.062 1.00 93.94 83 TYR A N 1
ATOM 654 C CA . TYR A 1 83 ? 12.461 -2.034 -14.147 1.00 93.94 83 TYR A CA 1
ATOM 655 C C . TYR A 1 83 ? 12.970 -3.369 -14.721 1.00 93.94 83 TYR A C 1
ATOM 657 O O . TYR A 1 83 ? 12.653 -4.439 -14.184 1.00 93.94 83 TYR A O 1
ATOM 665 N N . PRO A 1 84 ? 13.718 -3.355 -15.843 1.00 92.69 84 PRO A N 1
ATOM 666 C CA . PRO A 1 84 ? 14.253 -4.576 -16.445 1.00 92.69 84 PRO A CA 1
ATOM 667 C C . PRO A 1 84 ? 15.200 -5.340 -15.505 1.00 92.69 84 PRO A C 1
ATOM 669 O O . PRO A 1 84 ? 15.333 -6.554 -15.628 1.00 92.69 84 PRO A O 1
ATOM 672 N N . GLU A 1 85 ? 15.826 -4.664 -14.543 1.00 94.19 85 GLU A N 1
ATOM 673 C CA . GLU A 1 85 ? 16.658 -5.267 -13.501 1.00 94.19 85 GLU A CA 1
ATOM 674 C C . GLU A 1 85 ? 15.878 -6.198 -12.564 1.00 94.19 85 GLU A C 1
ATOM 676 O O . GLU A 1 85 ? 16.467 -7.092 -11.965 1.00 94.19 85 GLU A O 1
ATOM 681 N N . LEU A 1 86 ? 14.553 -6.041 -12.471 1.00 93.06 86 LEU A N 1
ATOM 682 C CA . LEU A 1 86 ? 13.688 -6.908 -11.673 1.00 93.06 86 LEU A CA 1
ATOM 683 C C . LEU A 1 86 ? 13.148 -8.105 -12.465 1.00 93.06 86 LEU A C 1
ATOM 685 O O . LEU A 1 86 ? 12.254 -8.795 -11.981 1.00 93.06 86 LEU A O 1
ATOM 689 N N . ALA A 1 87 ? 13.647 -8.370 -13.678 1.00 91.06 87 ALA A N 1
ATOM 690 C CA . ALA A 1 87 ? 13.135 -9.429 -14.554 1.00 91.06 87 ALA A CA 1
ATOM 691 C C . ALA A 1 87 ? 13.118 -10.827 -13.908 1.00 91.06 87 ALA A C 1
ATOM 693 O O . ALA A 1 87 ? 12.235 -11.621 -14.223 1.00 91.06 87 ALA A O 1
ATOM 694 N N . GLU A 1 88 ? 14.052 -11.114 -12.998 1.00 94.00 88 GLU A N 1
ATOM 695 C CA . GLU A 1 88 ? 14.147 -12.408 -12.303 1.00 94.00 88 GLU A CA 1
ATOM 696 C C . GLU A 1 88 ? 13.216 -12.527 -11.088 1.00 94.00 88 GLU A C 1
ATOM 698 O O . GLU A 1 88 ? 13.011 -13.623 -10.569 1.00 94.00 88 GLU A O 1
ATOM 703 N N . HIS A 1 89 ? 12.635 -11.418 -10.634 1.00 94.31 89 HIS A N 1
ATOM 704 C CA . HIS A 1 89 ? 11.743 -11.398 -9.484 1.00 94.31 89 HIS A CA 1
ATOM 705 C C . HIS A 1 89 ? 10.283 -11.470 -9.917 1.00 94.31 89 HIS A C 1
ATOM 707 O O . HIS A 1 89 ? 9.898 -10.885 -10.927 1.00 94.31 89 HIS A O 1
ATOM 713 N N . GLU A 1 90 ? 9.438 -12.146 -9.148 1.00 94.12 90 GLU A N 1
ATOM 714 C CA . GLU A 1 90 ? 7.988 -12.073 -9.324 1.00 94.12 90 GLU A CA 1
ATOM 715 C C . GLU A 1 90 ? 7.488 -10.711 -8.824 1.00 94.12 90 GLU A C 1
ATOM 717 O O . GLU A 1 90 ? 7.909 -10.257 -7.764 1.00 94.12 90 GLU A O 1
ATOM 722 N N . LEU A 1 91 ? 6.646 -10.033 -9.608 1.00 95.50 91 LEU A N 1
ATOM 723 C CA . LEU A 1 91 ? 5.973 -8.807 -9.174 1.00 95.50 91 LEU A CA 1
ATOM 724 C C . LEU A 1 91 ? 4.564 -9.179 -8.739 1.00 95.50 91 LEU A C 1
ATOM 726 O O . LEU A 1 91 ? 3.942 -10.028 -9.375 1.00 95.50 91 LEU A O 1
ATOM 730 N N . VAL A 1 92 ? 4.058 -8.522 -7.701 1.00 96.31 92 VAL A N 1
ATOM 731 C CA . VAL A 1 92 ? 2.638 -8.625 -7.368 1.00 96.31 92 VAL A CA 1
ATOM 732 C C . VAL A 1 92 ? 1.790 -8.053 -8.501 1.00 96.31 92 VAL A C 1
ATOM 734 O O . VAL A 1 92 ? 2.177 -7.082 -9.159 1.00 96.31 92 VAL A O 1
ATOM 737 N N . GLU A 1 93 ? 0.627 -8.655 -8.727 1.00 97.38 93 GLU A N 1
ATOM 738 C CA . GLU A 1 93 ? -0.354 -8.096 -9.650 1.00 97.38 93 GLU A CA 1
ATOM 739 C C . GLU A 1 93 ? -0.920 -6.792 -9.084 1.00 97.38 93 GLU A C 1
ATOM 741 O O . GLU A 1 93 ? -1.219 -6.691 -7.895 1.00 97.38 93 GLU A O 1
ATOM 746 N N . VAL A 1 94 ? -1.041 -5.784 -9.946 1.00 97.62 94 VAL A N 1
ATOM 747 C CA . VAL A 1 94 ? -1.548 -4.463 -9.564 1.00 97.62 94 VAL A CA 1
ATOM 748 C C . VAL A 1 94 ? -3.072 -4.492 -9.623 1.00 97.62 94 VAL A C 1
ATOM 750 O O . VAL A 1 94 ? -3.651 -4.631 -10.701 1.00 97.62 94 VAL A O 1
ATOM 753 N N . ASP A 1 95 ? -3.720 -4.340 -8.469 1.00 98.12 95 ASP A N 1
ATOM 754 C CA . ASP A 1 95 ? -5.182 -4.320 -8.355 1.00 98.12 95 ASP A CA 1
ATOM 755 C C . ASP A 1 95 ? -5.770 -2.970 -8.784 1.00 98.12 95 ASP A C 1
ATOM 757 O O . ASP A 1 95 ? -6.882 -2.900 -9.314 1.00 98.12 95 ASP A O 1
ATOM 761 N N . ILE A 1 96 ? -5.040 -1.881 -8.523 1.00 98.06 96 ILE A N 1
ATOM 762 C CA . ILE A 1 96 ? -5.495 -0.507 -8.737 1.00 98.06 96 ILE A CA 1
ATOM 763 C C . ILE A 1 96 ? -4.369 0.286 -9.404 1.00 98.06 96 ILE A C 1
ATOM 765 O O . ILE A 1 96 ? -3.301 0.469 -8.822 1.00 98.06 96 ILE A O 1
ATOM 769 N N . ILE A 1 97 ? -4.627 0.783 -10.615 1.00 98.31 97 ILE A N 1
ATOM 770 C CA . ILE A 1 97 ? -3.710 1.700 -11.298 1.00 98.31 97 ILE A CA 1
ATOM 771 C C . ILE A 1 97 ? -4.064 3.127 -10.878 1.00 98.31 97 ILE A C 1
ATOM 773 O O . ILE A 1 97 ? -5.095 3.648 -11.307 1.00 98.31 97 ILE A O 1
ATOM 777 N N . ASP A 1 98 ? -3.238 3.741 -10.033 1.00 97.88 98 ASP A N 1
ATOM 778 C CA . ASP A 1 98 ? -3.480 5.086 -9.502 1.00 97.88 98 ASP A CA 1
ATOM 779 C C . ASP A 1 98 ? -2.177 5.821 -9.150 1.00 97.88 98 ASP A C 1
ATOM 781 O O . ASP A 1 98 ? -1.113 5.216 -9.014 1.00 97.88 98 ASP A O 1
ATOM 785 N N . ASP A 1 99 ? -2.254 7.142 -8.990 1.00 96.69 99 ASP A N 1
ATOM 786 C CA . ASP A 1 99 ? -1.140 7.929 -8.463 1.00 96.69 99 ASP A CA 1
ATOM 787 C C . ASP A 1 99 ? -0.995 7.690 -6.956 1.00 96.69 99 ASP A C 1
ATOM 789 O O . ASP A 1 99 ? -1.853 8.079 -6.163 1.00 96.69 99 ASP A O 1
ATOM 793 N N . GLY A 1 100 ? 0.120 7.073 -6.565 1.00 95.19 100 GLY A N 1
ATOM 794 C CA . GLY A 1 100 ? 0.434 6.787 -5.174 1.00 95.19 100 GLY A CA 1
ATOM 795 C C . GLY A 1 100 ? 0.503 8.029 -4.284 1.00 95.19 100 GLY A C 1
ATOM 796 O O . GLY A 1 100 ? 0.178 7.904 -3.113 1.00 95.19 100 GLY A O 1
ATOM 797 N N . GLU A 1 101 ? 0.876 9.214 -4.788 1.00 96.69 101 GLU A N 1
ATOM 798 C CA . GLU A 1 101 ? 0.968 10.439 -3.967 1.00 96.69 101 GLU A CA 1
ATOM 799 C C . GLU A 1 101 ? -0.412 11.035 -3.648 1.00 96.69 101 GLU A C 1
ATOM 801 O O . GLU A 1 101 ? -0.616 11.621 -2.582 1.00 96.69 101 GLU A O 1
ATOM 806 N N . THR A 1 102 ? -1.377 10.897 -4.562 1.00 97.00 102 THR A N 1
ATOM 807 C CA . THR A 1 102 ? -2.653 11.631 -4.496 1.00 97.00 102 THR A CA 1
ATOM 808 C C . THR A 1 102 ? -3.889 10.743 -4.314 1.00 97.00 102 THR A C 1
ATOM 810 O O . THR A 1 102 ? -4.885 11.185 -3.725 1.00 97.00 102 THR A O 1
ATOM 813 N N . LEU A 1 103 ? -3.821 9.479 -4.745 1.00 97.56 103 LEU A N 1
ATOM 814 C CA . LEU A 1 103 ? -4.890 8.471 -4.701 1.00 97.56 103 LEU A CA 1
ATOM 815 C C . LEU A 1 103 ? -6.266 9.008 -5.165 1.00 97.56 103 LEU A C 1
ATOM 817 O O . LEU A 1 103 ? -7.255 8.896 -4.423 1.00 97.56 103 LEU A O 1
ATOM 821 N N . PRO A 1 104 ? -6.365 9.660 -6.343 1.00 97.94 104 PRO A N 1
ATOM 822 C CA . PRO A 1 104 ? -7.575 10.342 -6.798 1.00 97.94 104 PRO A CA 1
ATOM 823 C C . PRO A 1 104 ? -8.743 9.394 -7.076 1.00 97.94 104 PRO A C 1
ATOM 825 O O . PRO A 1 104 ? -9.895 9.824 -7.007 1.00 97.94 104 PRO A O 1
ATOM 828 N N . SER A 1 105 ? -8.486 8.118 -7.382 1.00 97.31 105 SER A N 1
ATOM 829 C CA . SER A 1 105 ? -9.554 7.136 -7.603 1.00 97.31 105 SER A CA 1
ATOM 830 C C . SER A 1 105 ? -10.169 6.618 -6.298 1.00 97.31 105 SER A C 1
ATOM 832 O O . SER A 1 105 ? -11.254 6.029 -6.307 1.00 97.31 105 SER A O 1
ATOM 834 N N . MET A 1 106 ? -9.498 6.844 -5.165 1.00 97.75 106 MET A N 1
ATOM 835 C CA . MET A 1 106 ? -9.890 6.295 -3.875 1.00 97.75 106 MET A CA 1
ATOM 836 C C . MET A 1 106 ? -10.775 7.251 -3.081 1.00 97.75 106 MET A C 1
ATOM 838 O O . MET A 1 106 ? -10.431 8.408 -2.827 1.00 97.75 106 MET A O 1
ATOM 842 N N . ALA A 1 107 ? -11.906 6.721 -2.616 1.00 97.81 107 ALA A N 1
ATOM 843 C CA . ALA A 1 107 ? -12.812 7.445 -1.737 1.00 97.81 107 ALA A CA 1
ATOM 844 C C . ALA A 1 107 ? -12.203 7.673 -0.343 1.00 97.81 107 ALA A C 1
ATOM 846 O O . ALA A 1 107 ? -11.423 6.861 0.164 1.00 97.81 107 ALA A O 1
ATOM 847 N N . ASP A 1 108 ? -12.622 8.758 0.298 1.00 97.88 108 ASP A N 1
ATOM 848 C CA . ASP A 1 108 ? -12.264 9.079 1.678 1.00 97.88 108 ASP A CA 1
ATOM 849 C C . ASP A 1 108 ? -12.741 7.981 2.637 1.00 97.88 108 ASP A C 1
ATOM 851 O O . ASP A 1 108 ? -13.811 7.394 2.447 1.00 97.88 108 ASP A O 1
ATOM 855 N N . ALA A 1 109 ? -11.959 7.714 3.685 1.00 97.44 109 ALA A N 1
ATOM 856 C CA . ALA A 1 109 ? -12.269 6.715 4.708 1.00 97.44 109 ALA A CA 1
ATOM 857 C C . ALA A 1 109 ? -12.691 5.337 4.144 1.00 97.44 109 ALA A C 1
ATOM 859 O O . ALA A 1 109 ? -13.589 4.677 4.678 1.00 97.44 109 ALA A O 1
ATOM 860 N N . SER A 1 110 ? -12.056 4.893 3.058 1.00 97.50 110 SER A N 1
ATOM 861 C CA . SER A 1 110 ? -12.382 3.649 2.356 1.00 97.50 110 SER A CA 1
ATOM 862 C C . SER A 1 110 ? -11.558 2.446 2.820 1.00 97.50 110 SER A C 1
ATOM 864 O O . SER A 1 110 ? -12.052 1.316 2.760 1.00 97.50 110 SER A O 1
ATOM 866 N N . VAL A 1 111 ? -10.354 2.664 3.356 1.00 97.69 111 VAL A N 1
ATOM 867 C CA . VAL A 1 111 ? -9.421 1.597 3.755 1.00 97.69 111 VAL A CA 1
ATOM 868 C C . VAL A 1 111 ? -9.110 1.609 5.248 1.00 97.69 111 VAL A C 1
ATOM 870 O O . VAL A 1 111 ? -9.153 2.643 5.907 1.00 97.69 111 VAL A O 1
ATOM 873 N N . ASP A 1 112 ? -8.827 0.437 5.807 1.00 96.81 112 ASP A N 1
ATOM 874 C CA . ASP A 1 112 ? -8.462 0.256 7.215 1.00 96.81 112 ASP A CA 1
ATOM 875 C C . ASP A 1 112 ? -6.973 0.562 7.470 1.00 96.81 112 ASP A C 1
ATOM 877 O O . ASP A 1 112 ? -6.614 0.965 8.575 1.00 96.81 112 ASP A O 1
ATOM 881 N N . PHE A 1 113 ? -6.111 0.405 6.458 1.00 97.12 113 PHE A N 1
ATOM 882 C CA . PHE A 1 113 ? -4.684 0.728 6.533 1.00 97.12 113 PHE A CA 1
ATOM 883 C C . PHE A 1 113 ? -4.080 1.072 5.157 1.00 97.12 113 PHE A C 1
ATOM 885 O O . PHE A 1 113 ? -4.625 0.698 4.117 1.00 97.12 113 PHE A O 1
ATOM 892 N N . VAL A 1 114 ? -2.930 1.755 5.171 1.00 97.25 114 VAL A N 1
ATOM 893 C CA . VAL A 1 114 ? -2.100 2.086 3.999 1.00 97.25 114 VAL A CA 1
ATOM 894 C C . VAL A 1 114 ? -0.656 1.690 4.310 1.00 97.25 114 VAL A C 1
ATOM 896 O O . VAL A 1 114 ? -0.123 2.075 5.352 1.00 97.25 114 VAL A O 1
ATOM 899 N N . ILE A 1 115 ? -0.030 0.922 3.422 1.00 97.38 115 ILE A N 1
ATOM 900 C CA . ILE A 1 115 ? 1.396 0.580 3.457 1.00 97.38 115 ILE A CA 1
ATOM 901 C C . ILE A 1 115 ? 2.083 1.350 2.323 1.00 97.38 115 ILE A C 1
ATOM 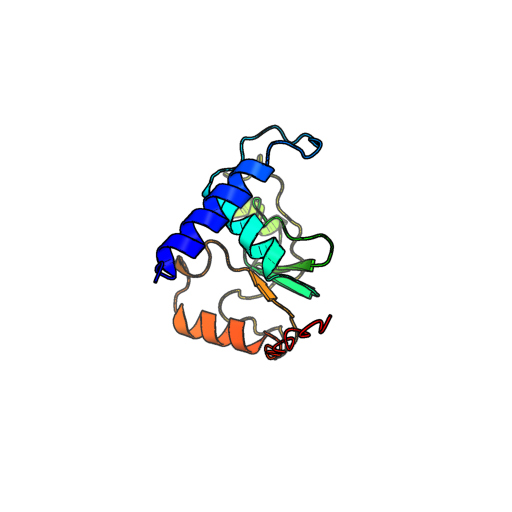903 O O . ILE A 1 115 ? 1.678 1.244 1.171 1.00 97.38 115 ILE A O 1
ATOM 907 N N . ALA A 1 116 ? 3.123 2.117 2.651 1.00 94.56 116 ALA A N 1
ATOM 908 C CA . ALA A 1 116 ? 3.898 2.919 1.698 1.00 94.56 116 ALA A CA 1
ATOM 909 C C . ALA A 1 116 ? 5.403 2.757 1.974 1.00 94.56 116 ALA A C 1
ATOM 911 O O . ALA A 1 116 ? 6.136 3.717 2.220 1.00 94.56 116 ALA A O 1
ATOM 912 N N . ASN A 1 117 ? 5.849 1.499 2.034 1.00 91.56 117 ASN A N 1
ATOM 913 C CA . ASN A 1 117 ? 7.248 1.165 2.273 1.00 91.56 117 ASN A CA 1
ATOM 914 C C . ASN A 1 117 ? 8.110 1.663 1.111 1.00 91.56 117 ASN A C 1
ATOM 916 O O . ASN A 1 117 ? 7.834 1.342 -0.036 1.00 91.56 117 ASN A O 1
ATOM 920 N N . HIS A 1 118 ? 9.182 2.387 1.422 1.00 84.62 118 HIS A N 1
ATOM 921 C CA . HIS A 1 118 ? 10.122 2.915 0.431 1.00 84.62 118 HIS A CA 1
ATOM 922 C C . HIS A 1 118 ? 9.520 3.815 -0.660 1.00 84.62 118 HIS A C 1
ATOM 924 O O . HIS A 1 118 ? 10.055 3.908 -1.763 1.00 84.62 118 HIS A O 1
ATOM 930 N N . MET A 1 119 ? 8.386 4.453 -0.372 1.00 88.69 119 MET A N 1
ATOM 931 C CA . MET A 1 119 ? 7.657 5.285 -1.329 1.00 88.69 119 MET A CA 1
ATOM 932 C C . MET A 1 119 ? 7.713 6.768 -0.943 1.00 88.69 119 MET A C 1
ATOM 934 O O . MET A 1 119 ? 8.017 7.617 -1.784 1.00 88.69 119 MET A O 1
ATOM 938 N N . ILE A 1 120 ? 7.495 7.081 0.339 1.00 86.12 120 ILE A N 1
ATOM 939 C CA . ILE A 1 120 ? 7.383 8.464 0.833 1.00 86.12 120 ILE A CA 1
ATOM 940 C C . ILE A 1 120 ? 8.675 9.262 0.592 1.00 86.12 120 ILE A C 1
ATOM 942 O O . ILE A 1 120 ? 8.619 10.456 0.305 1.00 86.12 120 ILE A O 1
ATOM 946 N N . GLU A 1 121 ? 9.846 8.622 0.649 1.00 87.56 121 GLU A N 1
ATOM 947 C CA . GLU A 1 121 ? 11.139 9.268 0.379 1.00 87.56 121 GLU A CA 1
ATOM 948 C C . GLU A 1 121 ? 11.339 9.709 -1.079 1.00 87.56 121 GLU A C 1
ATOM 950 O O . GLU A 1 121 ? 12.239 10.500 -1.362 1.00 87.56 121 GLU A O 1
ATOM 955 N N . HIS A 1 122 ? 10.515 9.208 -2.000 1.00 88.31 122 HIS A N 1
ATOM 956 C CA . HIS A 1 122 ? 10.573 9.528 -3.424 1.00 88.31 122 HIS A CA 1
ATOM 957 C C . HIS A 1 122 ? 9.460 10.485 -3.875 1.00 88.31 122 HIS A C 1
ATOM 959 O O . HIS A 1 122 ? 9.453 10.891 -5.039 1.00 88.31 122 HIS A O 1
ATOM 965 N N . CYS A 1 123 ? 8.559 10.871 -2.966 1.00 90.31 123 CYS A N 1
ATOM 966 C CA . CYS A 1 123 ? 7.440 11.762 -3.263 1.00 90.31 123 CYS A CA 1
ATOM 967 C C . CYS A 1 123 ? 7.906 13.200 -3.502 1.00 90.31 123 CYS A C 1
ATOM 969 O O . CYS A 1 123 ? 8.820 13.691 -2.830 1.00 90.31 123 CYS A O 1
ATOM 971 N N . GLN A 1 124 ? 7.257 13.897 -4.435 1.00 93.25 124 GLN A N 1
ATOM 972 C CA . GLN A 1 124 ? 7.525 15.317 -4.677 1.00 93.25 124 GLN A CA 1
ATOM 973 C C . GLN A 1 124 ? 6.991 16.191 -3.541 1.00 93.25 124 GLN A C 1
ATOM 975 O O . GLN A 1 124 ? 7.656 17.148 -3.139 1.00 93.25 124 GLN A O 1
ATOM 980 N N . ASP A 1 125 ? 5.823 15.838 -2.998 1.00 94.75 125 ASP A N 1
ATOM 981 C CA . ASP A 1 125 ? 5.249 16.460 -1.805 1.00 94.75 125 ASP A CA 1
ATOM 982 C C . ASP A 1 125 ? 4.947 15.391 -0.740 1.00 94.75 125 ASP A C 1
ATOM 984 O O . ASP A 1 125 ? 3.824 14.884 -0.654 1.00 94.75 125 ASP A O 1
ATOM 988 N N . PRO A 1 126 ? 5.936 15.020 0.099 1.00 93.81 126 PRO A N 1
ATOM 989 C CA . PRO A 1 126 ? 5.742 14.002 1.129 1.00 93.81 126 PRO A CA 1
ATOM 990 C C . PRO A 1 126 ? 4.676 14.378 2.164 1.00 93.81 126 PRO A C 1
ATOM 992 O O . PRO A 1 126 ? 4.019 13.495 2.712 1.00 93.81 126 PRO A O 1
ATOM 995 N N . ILE A 1 127 ? 4.493 15.674 2.448 1.00 96.25 127 ILE A N 1
ATOM 996 C CA . ILE A 1 127 ? 3.487 16.131 3.416 1.00 96.25 127 ILE A CA 1
ATOM 997 C C . ILE A 1 127 ? 2.098 15.968 2.805 1.00 96.25 127 ILE A C 1
ATOM 999 O O . ILE A 1 127 ? 1.256 15.307 3.413 1.00 96.25 127 ILE A O 1
ATOM 1003 N N . GLY A 1 128 ? 1.886 16.482 1.591 1.00 96.81 128 GLY A N 1
ATOM 1004 C CA . GLY A 1 128 ? 0.634 16.296 0.857 1.00 96.81 128 GLY A CA 1
ATOM 1005 C C . GLY A 1 128 ? 0.311 14.816 0.635 1.00 96.81 128 GLY A C 1
ATOM 1006 O O . GLY A 1 128 ? -0.828 14.392 0.812 1.00 96.81 128 GLY A O 1
ATOM 1007 N N . THR A 1 129 ? 1.322 13.990 0.363 1.00 96.62 129 THR A N 1
ATOM 1008 C CA . THR A 1 129 ? 1.168 12.532 0.250 1.00 96.62 129 THR A CA 1
ATOM 1009 C C . THR A 1 129 ? 0.620 11.917 1.538 1.00 96.62 129 THR A C 1
ATOM 1011 O O . THR A 1 129 ? -0.359 11.169 1.507 1.00 96.62 129 THR A O 1
ATOM 1014 N N . ILE A 1 130 ? 1.193 12.272 2.693 1.00 95.75 130 ILE A N 1
ATOM 1015 C CA . ILE A 1 130 ? 0.697 11.811 3.997 1.00 95.75 130 ILE A CA 1
ATOM 1016 C C . ILE A 1 130 ? -0.744 12.286 4.230 1.00 95.75 130 ILE A C 1
ATOM 1018 O O . ILE A 1 130 ? -1.562 11.509 4.723 1.00 95.75 130 ILE A O 1
ATOM 1022 N N . GLU A 1 131 ? -1.092 13.519 3.855 1.00 97.12 131 GLU A N 1
ATOM 1023 C CA . GLU A 1 131 ? -2.469 14.023 3.950 1.00 97.12 131 GLU A CA 1
ATOM 1024 C C . GLU A 1 131 ? -3.446 13.193 3.102 1.00 97.12 131 GLU A C 1
ATOM 1026 O O . GLU A 1 131 ? -4.503 12.793 3.600 1.00 97.12 131 GLU A O 1
ATOM 1031 N N . HIS A 1 132 ? -3.090 12.848 1.861 1.00 97.31 132 HIS A N 1
ATOM 1032 C CA . HIS A 1 132 ? -3.915 11.991 1.004 1.00 97.31 132 HIS A CA 1
ATOM 1033 C C . HIS A 1 132 ? -4.029 10.556 1.534 1.00 97.31 132 HIS A C 1
ATOM 1035 O O . HIS A 1 132 ? -5.109 9.964 1.475 1.00 97.31 132 HIS A O 1
ATOM 1041 N N . HIS A 1 133 ? -2.960 9.999 2.104 1.00 96.56 133 HIS A N 1
ATOM 1042 C CA . HIS A 1 133 ? -3.016 8.688 2.755 1.00 96.56 133 HIS A CA 1
ATOM 1043 C C . HIS A 1 133 ? -3.943 8.713 3.976 1.00 96.56 133 HIS A C 1
ATOM 1045 O O . HIS A 1 133 ? -4.764 7.815 4.159 1.00 96.56 133 HIS A O 1
ATOM 1051 N N . LEU A 1 134 ? -3.867 9.762 4.798 1.00 96.19 134 LEU A N 1
ATOM 1052 C CA . LEU A 1 134 ? -4.761 9.949 5.943 1.00 96.19 134 LEU A CA 1
ATOM 1053 C C . LEU A 1 134 ? -6.220 10.156 5.517 1.00 96.19 134 LEU A C 1
ATOM 1055 O O . LEU A 1 134 ? -7.117 9.681 6.208 1.00 96.19 134 LEU A O 1
ATOM 1059 N N . ARG A 1 135 ? -6.469 10.809 4.376 1.00 97.31 135 ARG A N 1
ATOM 1060 C CA . ARG A 1 135 ? -7.812 11.002 3.806 1.00 97.31 135 ARG A CA 1
ATOM 1061 C C . ARG A 1 135 ? -8.503 9.676 3.480 1.00 97.31 135 ARG A C 1
ATOM 1063 O O . ARG A 1 135 ? -9.685 9.514 3.783 1.00 97.31 135 ARG A O 1
ATOM 1070 N N . VAL A 1 136 ? -7.797 8.724 2.866 1.00 97.75 136 VAL A N 1
ATOM 1071 C CA . VAL A 1 136 ? -8.387 7.424 2.487 1.00 97.75 136 VAL A CA 1
ATOM 1072 C C . VAL A 1 136 ? -8.538 6.472 3.678 1.00 97.75 136 VAL A C 1
ATOM 1074 O O . VAL A 1 136 ? -9.349 5.545 3.620 1.00 97.75 136 VAL A O 1
ATOM 1077 N N . LEU A 1 137 ? -7.807 6.704 4.773 1.00 96.88 137 LEU A N 1
ATOM 1078 C CA . LEU A 1 137 ? -7.900 5.909 5.995 1.00 96.88 137 LEU A CA 1
ATOM 1079 C C . LEU A 1 137 ? -9.220 6.145 6.732 1.00 96.88 137 LEU A C 1
ATOM 1081 O O . LEU A 1 137 ? -9.652 7.270 6.985 1.00 96.88 137 LEU A O 1
ATOM 1085 N N . LYS A 1 138 ? -9.858 5.052 7.148 1.00 95.69 138 LYS A N 1
ATOM 1086 C CA . LYS A 1 138 ? -10.989 5.103 8.074 1.00 95.69 138 LYS A CA 1
ATOM 1087 C C . LYS A 1 138 ? -10.544 5.718 9.407 1.00 95.69 138 LYS A C 1
ATOM 1089 O O . LYS A 1 138 ? -9.437 5.439 9.872 1.00 95.69 138 LYS A O 1
ATOM 1094 N N . PRO A 1 139 ? -11.417 6.484 10.086 1.00 86.38 139 PRO A N 1
ATOM 1095 C CA . PRO A 1 139 ? -11.102 7.048 11.390 1.00 86.38 139 PRO A CA 1
ATOM 1096 C C . PRO A 1 139 ? -10.675 5.972 12.390 1.00 86.38 139 PRO A C 1
ATOM 1098 O O . PRO A 1 139 ? -11.398 4.998 12.628 1.00 86.38 139 PRO A O 1
ATOM 1101 N N . VAL A 1 140 ? -9.519 6.180 13.019 1.00 72.00 140 VAL A N 1
ATOM 1102 C CA . VAL A 1 140 ? -8.986 5.263 14.027 1.00 72.00 140 VAL A CA 1
ATOM 1103 C C . VAL A 1 140 ? -9.906 5.285 15.247 1.00 72.00 140 VAL A C 1
ATOM 1105 O O . VAL A 1 140 ? -10.019 6.292 15.948 1.00 72.00 140 VAL A O 1
ATOM 1108 N N . ARG A 1 141 ? -10.592 4.173 15.527 1.00 57.25 141 ARG A N 1
ATOM 1109 C CA . ARG A 1 141 ? -11.388 4.041 16.752 1.00 57.25 141 ARG A CA 1
ATOM 1110 C C . ARG A 1 141 ? -10.472 3.639 17.898 1.00 57.25 141 ARG A C 1
ATOM 1112 O O . ARG A 1 141 ? -10.169 2.463 18.081 1.00 57.25 141 ARG A O 1
ATOM 1119 N N . PHE A 1 142 ? -10.056 4.614 18.697 1.00 47.06 142 PHE A N 1
ATOM 1120 C CA . PHE A 1 142 ? -9.407 4.336 19.972 1.00 47.06 142 PHE A CA 1
ATOM 1121 C C . PHE A 1 142 ? -10.440 3.765 20.956 1.00 47.06 142 PHE A C 1
ATOM 1123 O O . PHE A 1 142 ? -11.220 4.501 21.555 1.00 47.06 142 PHE A O 1
ATOM 1130 N N . CYS A 1 143 ? -10.470 2.442 21.114 1.00 43.72 143 CYS A N 1
ATOM 1131 C CA . CYS A 1 143 ? -11.192 1.787 22.201 1.00 43.72 143 CYS A CA 1
ATOM 1132 C C . CYS A 1 143 ? -10.174 1.369 23.263 1.00 43.72 143 CYS A C 1
ATOM 1134 O O . CYS A 1 143 ? -9.546 0.316 23.146 1.00 43.72 143 CYS A O 1
ATOM 1136 N N . ALA A 1 144 ? -10.011 2.178 24.311 1.00 44.56 144 ALA A N 1
ATOM 1137 C CA . ALA A 1 144 ? -9.326 1.720 25.512 1.00 44.56 144 ALA A CA 1
ATOM 1138 C C . ALA A 1 144 ? -10.129 0.542 26.078 1.00 44.56 144 ALA A C 1
ATOM 1140 O O . ALA A 1 144 ? -11.255 0.729 26.538 1.00 44.56 144 ALA A O 1
ATOM 1141 N N . LYS A 1 145 ? -9.592 -0.683 26.015 1.00 40.50 145 LYS A N 1
ATOM 1142 C CA . LYS A 1 145 ? -10.154 -1.778 26.807 1.00 40.50 145 LYS A CA 1
ATOM 1143 C C . LYS A 1 145 ? -9.934 -1.404 28.275 1.00 40.50 145 LYS A C 1
ATOM 1145 O O . LYS A 1 145 ? -8.772 -1.267 28.659 1.00 40.50 145 LYS A O 1
ATOM 1150 N N . PRO A 1 146 ? -10.986 -1.206 29.088 1.00 43.59 146 PRO A N 1
ATOM 1151 C CA . PRO A 1 146 ? -10.780 -1.102 30.521 1.00 43.59 146 PRO A CA 1
ATOM 1152 C C . PRO A 1 146 ? -10.136 -2.413 30.974 1.00 43.59 146 PRO A C 1
ATOM 1154 O O . PRO A 1 146 ? -10.632 -3.493 30.645 1.00 43.59 146 PRO A O 1
ATOM 1157 N N . GLU A 1 147 ? -9.005 -2.327 31.675 1.00 46.47 147 GLU A N 1
ATOM 1158 C CA . GLU A 1 147 ? -8.468 -3.482 32.385 1.00 46.47 147 GLU A CA 1
ATOM 1159 C C . GLU A 1 147 ? -9.562 -3.949 33.347 1.00 46.47 147 GLU A C 1
ATOM 1161 O O . GLU A 1 147 ? -9.939 -3.240 34.283 1.00 46.47 147 GLU A O 1
ATOM 1166 N N . SER A 1 148 ? -10.137 -5.122 33.081 1.00 49.00 148 SER A N 1
ATOM 1167 C CA . SER A 1 148 ? -10.993 -5.780 34.052 1.00 49.00 148 SER A CA 1
ATOM 1168 C C . SER A 1 148 ? -10.114 -6.107 35.253 1.00 49.00 148 SER A C 1
ATOM 1170 O O . SER A 1 148 ? -9.321 -7.049 35.205 1.00 49.00 148 SER A O 1
ATOM 1172 N N . PHE A 1 149 ? -10.245 -5.323 36.323 1.00 47.56 149 PHE A N 1
ATOM 1173 C CA . PHE A 1 149 ? -9.849 -5.753 37.654 1.00 47.56 149 PHE A CA 1
ATOM 1174 C C . PHE A 1 149 ? -10.631 -7.031 37.956 1.00 47.56 149 PHE A C 1
ATOM 1176 O O . PHE A 1 149 ? -11.805 -6.985 38.322 1.00 47.56 149 PHE A O 1
ATOM 1183 N N . ALA A 1 150 ? -9.991 -8.181 37.762 1.00 44.28 150 ALA A N 1
ATOM 1184 C CA . ALA A 1 150 ? -10.429 -9.406 38.394 1.00 44.28 150 ALA A CA 1
ATOM 1185 C C . ALA A 1 150 ? -10.219 -9.208 39.900 1.00 44.28 150 ALA A C 1
ATOM 1187 O O . ALA A 1 150 ? -9.104 -9.298 40.407 1.00 44.28 150 ALA A O 1
ATOM 1188 N N . GLN A 1 151 ? -11.295 -8.843 40.596 1.00 44.00 151 GLN A N 1
ATOM 1189 C CA . GLN A 1 151 ? -11.427 -9.154 42.009 1.00 44.00 151 GLN A CA 1
ATOM 1190 C C . GLN A 1 151 ? -11.475 -10.679 42.116 1.00 44.00 151 GLN A C 1
ATOM 1192 O O . GLN A 1 151 ? -12.368 -11.281 41.520 1.00 44.00 151 GLN A O 1
ATOM 1197 N N . LEU A 1 152 ? -10.491 -11.266 42.800 1.00 40.56 152 LEU A N 1
ATOM 1198 C CA . LEU A 1 152 ? -10.610 -12.300 43.839 1.00 40.56 152 LEU A CA 1
ATOM 1199 C C . LEU A 1 152 ? -9.208 -12.615 44.380 1.00 40.56 152 LEU A C 1
ATOM 1201 O O . LEU A 1 152 ? -8.349 -13.057 43.587 1.00 40.56 152 LEU A O 1
#